Protein AF-A0A936P1B3-F1 (afdb_monomer_lite)

Radius of gyration: 14.19 Å; chains: 1; bounding box: 38×38×37 Å

Sequence (137 aa):
MKILNITLVLALALSANAGEQRVYQRDNMGNIQYHKPSYTVQDNGRIIETSKYGDKLYHKQQYLMKDGKVYQSDSMGQIQYNKPHYAIQQNGRIIEVGPTGDKHYHKQQYQVKDGKVYQVDSIGNIQYHKPGFVVKP

Foldseek 3Di:
DPPDPPQWQDPPPDDDDQAKKKKFKAALVRDTPLQQWIWIQGPQQKIFIAHSVGRTDLVDFIWGDDDQKIATAHSVRHGDLQAWIWHQDPQQKIFIAHSVGHTPLVDWIWGDDPQWIATADSVGDGDSSGMTMHMDD

pLDDT: mean 82.91, std 15.61, range [27.66, 94.69]

Secondary structure (DSSP, 8-state):
------TT--STT-SS--S-EEEEEE-TT--B-TTS-EEEEPTTSEEEEE-TTS-B-TTS-EEEEETTEEEEE-TT--B-TTS-EEEEPTTSEEEEE-TTS-B-TTS-EEEEETTEEEEE-TT--B-TTS-EEEEE-

Structure (mmCIF, N/CA/C/O backbone):
data_AF-A0A936P1B3-F1
#
_entry.id   AF-A0A936P1B3-F1
#
loop_
_atom_site.group_PDB
_atom_site.id
_atom_site.type_symbol
_atom_site.label_atom_id
_atom_site.label_alt_id
_atom_site.label_comp_id
_atom_site.label_asym_id
_atom_site.label_entity_id
_atom_site.label_seq_id
_atom_site.pdbx_PDB_ins_code
_atom_site.Cartn_x
_atom_site.Cartn_y
_atom_site.Cartn_z
_atom_site.occupancy
_atom_site.B_iso_or_equiv
_atom_site.auth_seq_id
_atom_site.auth_comp_id
_atom_site.auth_asym_id
_atom_site.auth_atom_id
_atom_site.pdbx_PDB_model_num
ATOM 1 N N . MET A 1 1 ? 1.116 21.368 -5.801 1.00 29.92 1 MET A N 1
ATOM 2 C CA . MET A 1 1 ? 0.486 20.160 -6.377 1.00 29.92 1 MET A CA 1
ATOM 3 C C . MET A 1 1 ? 0.900 18.966 -5.516 1.00 29.92 1 MET A C 1
ATOM 5 O O . MET A 1 1 ? 2.041 18.538 -5.601 1.00 29.92 1 MET A O 1
ATOM 9 N N . LYS A 1 2 ? 0.056 18.538 -4.564 1.00 27.66 2 LYS A N 1
ATOM 10 C CA . LYS A 1 2 ? 0.388 17.456 -3.616 1.00 27.66 2 LYS A CA 1
ATOM 11 C C . LYS A 1 2 ? 0.355 16.128 -4.375 1.00 27.66 2 LYS A C 1
ATOM 13 O O . LYS A 1 2 ? -0.717 15.629 -4.699 1.00 27.66 2 LYS A O 1
ATOM 18 N N . ILE A 1 3 ? 1.528 15.619 -4.732 1.00 32.34 3 ILE A N 1
ATOM 19 C CA . ILE A 1 3 ? 1.690 14.347 -5.432 1.00 32.34 3 ILE A CA 1
ATOM 20 C C . ILE A 1 3 ? 1.242 13.235 -4.473 1.00 32.34 3 ILE A C 1
ATOM 22 O O . ILE A 1 3 ? 1.950 12.908 -3.532 1.00 32.34 3 ILE A O 1
ATOM 26 N N . LEU A 1 4 ? 0.029 12.727 -4.708 1.00 37.41 4 LEU A N 1
ATOM 27 C CA . LEU A 1 4 ? -0.396 11.337 -4.520 1.00 37.41 4 LEU A CA 1
ATOM 28 C C . LEU A 1 4 ? 0.057 10.657 -3.204 1.00 37.41 4 LEU A C 1
ATOM 30 O O . LEU A 1 4 ? 1.110 10.027 -3.142 1.00 37.41 4 LEU A O 1
ATOM 34 N N . ASN A 1 5 ? -0.815 10.683 -2.188 1.00 42.16 5 ASN A N 1
ATOM 35 C CA . ASN A 1 5 ? -0.782 9.786 -1.019 1.00 42.16 5 ASN A CA 1
ATOM 36 C C . ASN A 1 5 ? -1.075 8.331 -1.457 1.00 42.16 5 ASN A C 1
ATOM 38 O O . ASN A 1 5 ? -2.135 7.783 -1.170 1.00 42.16 5 ASN A O 1
ATOM 42 N N . ILE A 1 6 ? -0.172 7.740 -2.240 1.00 45.75 6 ILE A N 1
ATOM 43 C CA . ILE A 1 6 ? -0.327 6.441 -2.917 1.00 45.75 6 ILE A CA 1
ATOM 44 C C . ILE A 1 6 ? 0.444 5.302 -2.213 1.00 45.75 6 ILE A C 1
ATOM 46 O O . ILE A 1 6 ? 0.403 4.143 -2.614 1.00 45.75 6 ILE A O 1
ATOM 50 N N . THR A 1 7 ? 1.132 5.627 -1.125 1.00 47.22 7 THR A N 1
ATOM 51 C CA . THR A 1 7 ? 2.244 4.887 -0.509 1.00 47.22 7 THR A CA 1
ATOM 52 C C . THR A 1 7 ? 1.869 3.562 0.186 1.00 47.22 7 THR A C 1
ATOM 54 O O . THR A 1 7 ? 2.673 3.072 0.968 1.00 47.22 7 THR A O 1
ATOM 57 N N . LEU A 1 8 ? 0.693 2.951 -0.051 1.00 49.03 8 LEU A N 1
ATOM 58 C CA . LEU A 1 8 ? 0.266 1.792 0.757 1.00 49.03 8 LEU A CA 1
ATOM 59 C C . LEU A 1 8 ? -0.266 0.537 0.054 1.00 49.03 8 LEU A C 1
ATOM 61 O O . LEU A 1 8 ? -0.539 -0.466 0.706 1.00 49.03 8 LEU A O 1
ATOM 65 N N . VAL A 1 9 ? -0.405 0.511 -1.263 1.00 50.69 9 VAL A N 1
ATOM 66 C CA . VAL A 1 9 ? -1.379 -0.431 -1.843 1.00 50.69 9 VAL A CA 1
ATOM 67 C C . VAL A 1 9 ? -0.790 -1.741 -2.381 1.00 50.69 9 VAL A C 1
ATOM 69 O O . VAL A 1 9 ? -1.349 -2.294 -3.317 1.00 50.69 9 VAL A O 1
ATOM 72 N N . LEU A 1 10 ? 0.318 -2.294 -1.866 1.00 51.88 10 LEU A N 1
ATOM 73 C CA . LEU A 1 10 ? 0.824 -3.531 -2.488 1.00 51.88 10 LEU A CA 1
ATOM 74 C C . LEU A 1 10 ? 1.678 -4.500 -1.654 1.00 51.88 10 LEU A C 1
ATOM 76 O O . LEU A 1 10 ? 2.694 -4.977 -2.128 1.00 51.88 10 LEU A O 1
ATOM 80 N N . ALA A 1 11 ? 1.233 -4.917 -0.474 1.00 46.62 11 ALA A N 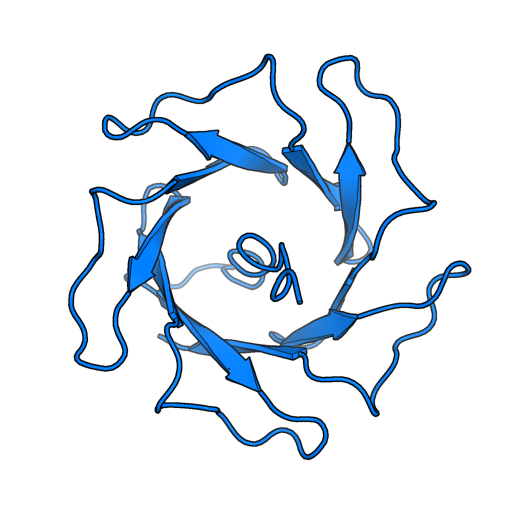1
ATOM 81 C CA . ALA A 1 11 ? 1.741 -6.171 0.115 1.00 46.62 11 ALA A CA 1
ATOM 82 C C . ALA A 1 11 ? 0.823 -7.378 -0.188 1.00 46.62 11 ALA A C 1
ATOM 84 O O . ALA A 1 11 ? 0.769 -8.353 0.547 1.00 46.62 11 ALA A O 1
ATOM 85 N N . LEU A 1 12 ? 0.042 -7.304 -1.272 1.00 50.59 12 LEU A N 1
ATOM 86 C CA . LEU A 1 12 ? -1.243 -8.003 -1.365 1.00 50.59 12 LEU A CA 1
ATOM 87 C C . LEU A 1 12 ? -1.351 -9.168 -2.346 1.00 50.59 12 LEU A C 1
ATOM 89 O O 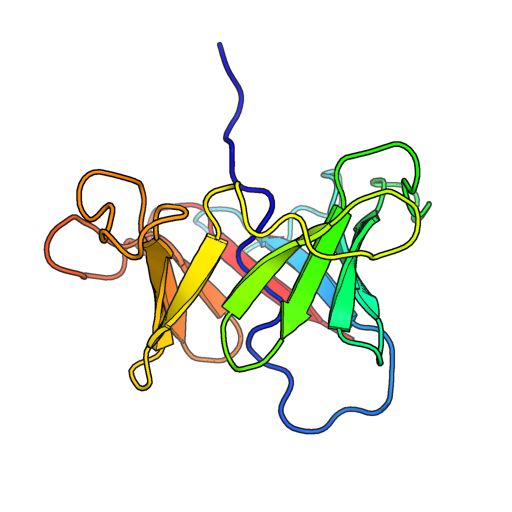. LEU A 1 12 ? -2.452 -9.638 -2.615 1.00 50.59 12 LEU A O 1
ATOM 93 N N . ALA A 1 13 ? -0.228 -9.665 -2.852 1.00 45.28 13 ALA A N 1
ATOM 94 C CA . ALA A 1 13 ? -0.212 -10.890 -3.652 1.00 45.28 13 ALA A CA 1
ATOM 95 C C . ALA A 1 13 ? 0.749 -11.962 -3.106 1.00 45.28 13 ALA A C 1
ATOM 97 O O . ALA A 1 13 ? 1.108 -12.885 -3.831 1.00 45.28 13 ALA A O 1
ATOM 98 N N . LEU A 1 14 ? 1.166 -11.864 -1.837 1.00 45.84 14 LEU A N 1
ATOM 99 C CA . LEU A 1 14 ? 2.055 -12.835 -1.189 1.00 45.84 14 LEU A CA 1
ATOM 100 C C . LEU A 1 14 ? 1.298 -13.976 -0.526 1.00 45.84 14 LEU A C 1
ATOM 102 O O . LEU A 1 14 ? 1.314 -14.158 0.687 1.00 45.84 14 LEU A O 1
ATOM 106 N N . SER A 1 15 ? 0.679 -14.810 -1.345 1.00 45.44 15 SER A N 1
ATOM 107 C CA . SER A 1 15 ? 0.668 -16.229 -1.022 1.00 45.44 15 SER A CA 1
ATOM 108 C C . SER A 1 15 ? 2.060 -16.792 -1.347 1.00 45.44 15 SER A C 1
ATOM 110 O O . SER A 1 15 ? 2.413 -16.929 -2.514 1.00 45.44 15 SER A O 1
ATOM 112 N N . ALA A 1 16 ? 2.831 -17.102 -0.301 1.00 43.50 16 ALA A N 1
ATOM 113 C CA . ALA A 1 16 ? 3.844 -18.164 -0.285 1.00 43.50 16 ALA A CA 1
ATOM 114 C C . ALA A 1 16 ? 5.117 -18.033 -1.155 1.00 43.50 16 ALA A C 1
ATOM 116 O O . ALA A 1 16 ? 5.574 -19.037 -1.692 1.00 43.50 16 ALA A O 1
ATOM 117 N N . ASN A 1 17 ? 5.754 -16.860 -1.241 1.00 51.88 17 ASN A N 1
ATOM 118 C CA . ASN A 1 17 ? 7.172 -16.816 -1.628 1.00 51.88 17 ASN A CA 1
ATOM 119 C C . ASN A 1 17 ? 8.021 -16.420 -0.422 1.00 51.88 17 ASN A C 1
ATOM 121 O O . ASN A 1 17 ? 7.797 -15.372 0.173 1.00 51.88 17 ASN A O 1
ATOM 125 N N . ALA A 1 18 ? 8.963 -17.289 -0.054 1.00 55.00 18 ALA A N 1
ATOM 126 C CA . ALA A 1 18 ? 10.009 -16.978 0.906 1.00 55.00 18 ALA A CA 1
ATOM 127 C C . ALA A 1 18 ? 10.979 -15.996 0.233 1.00 55.00 18 ALA A C 1
ATOM 129 O O . ALA A 1 18 ? 11.715 -16.392 -0.672 1.00 55.00 18 ALA A O 1
ATOM 130 N N . GLY A 1 19 ? 10.932 -14.720 0.608 1.00 69.19 19 GLY A N 1
ATOM 131 C CA . GLY A 1 19 ? 11.813 -13.696 0.063 1.00 69.19 19 GLY A CA 1
ATOM 132 C C . GLY A 1 19 ? 11.175 -12.313 0.013 1.00 69.19 19 GLY A C 1
ATOM 133 O O . GLY A 1 19 ? 9.968 -12.156 -0.193 1.00 69.19 19 GLY A O 1
ATOM 134 N N . GLU A 1 20 ? 12.031 -11.296 0.140 1.00 81.75 20 GLU A N 1
ATOM 135 C CA . GLU A 1 20 ? 11.632 -9.904 -0.039 1.00 81.75 20 GLU A CA 1
ATOM 136 C C . GLU A 1 20 ? 10.991 -9.701 -1.414 1.00 81.75 20 GLU A C 1
ATOM 138 O O . GLU A 1 20 ? 11.464 -10.216 -2.423 1.00 81.75 20 GLU A O 1
ATOM 143 N N . GLN A 1 21 ? 9.929 -8.905 -1.454 1.00 86.25 21 GLN A N 1
ATOM 144 C CA . GLN A 1 21 ? 9.271 -8.517 -2.692 1.00 86.25 21 GLN A CA 1
ATOM 145 C C . GLN A 1 21 ? 9.372 -7.031 -2.948 1.00 86.25 21 GLN A C 1
ATOM 147 O O . GLN A 1 21 ? 9.538 -6.224 -2.030 1.00 86.25 21 GLN A O 1
ATOM 152 N N . ARG A 1 22 ? 9.171 -6.650 -4.208 1.00 87.69 22 ARG A N 1
ATOM 153 C CA . ARG A 1 22 ? 9.175 -5.265 -4.643 1.00 87.69 22 ARG A CA 1
ATOM 154 C C . ARG A 1 22 ? 7.919 -4.870 -5.410 1.00 87.69 22 ARG A C 1
ATOM 156 O O . ARG A 1 22 ? 7.463 -5.503 -6.359 1.00 87.69 22 ARG A O 1
ATOM 163 N N . VAL A 1 23 ? 7.375 -3.747 -4.976 1.00 87.25 23 VAL A N 1
ATOM 164 C CA . VAL A 1 23 ? 6.162 -3.105 -5.462 1.00 87.25 23 VAL A CA 1
ATOM 165 C C . VAL A 1 23 ? 6.548 -1.996 -6.410 1.00 87.25 23 VAL A C 1
ATOM 167 O O . VAL A 1 23 ? 7.166 -1.012 -5.996 1.00 87.25 23 VAL A O 1
ATOM 170 N N . TYR A 1 24 ? 6.125 -2.105 -7.661 1.00 89.06 24 TYR A N 1
ATOM 171 C CA . TYR A 1 24 ? 6.398 -1.083 -8.659 1.00 89.06 24 TYR A CA 1
ATOM 172 C C . TYR A 1 24 ? 5.129 -0.396 -9.130 1.00 89.06 24 TYR A C 1
ATOM 174 O O . TYR A 1 24 ? 4.101 -1.039 -9.351 1.00 89.06 24 TYR A O 1
ATOM 182 N N . GLN A 1 25 ? 5.230 0.912 -9.367 1.00 90.25 25 GLN A N 1
ATOM 183 C CA . GLN A 1 25 ? 4.214 1.634 -10.119 1.00 90.25 25 GLN A CA 1
ATOM 184 C C . GLN A 1 25 ? 4.237 1.196 -11.589 1.00 90.25 25 GLN A C 1
ATOM 186 O O . GLN A 1 25 ? 5.299 0.987 -12.179 1.00 90.25 25 GLN A O 1
ATOM 191 N N . ARG A 1 26 ? 3.054 1.115 -12.191 1.00 90.56 26 ARG A N 1
ATOM 192 C CA . ARG A 1 26 ? 2.847 0.962 -13.629 1.00 90.56 26 ARG A CA 1
ATOM 193 C C . ARG A 1 26 ? 2.077 2.148 -14.184 1.00 90.56 26 ARG A C 1
ATOM 195 O O . ARG A 1 26 ? 1.248 2.728 -13.479 1.00 90.56 26 ARG A O 1
ATOM 202 N N . ASP A 1 27 ? 2.356 2.510 -15.427 1.00 91.31 27 ASP A N 1
ATOM 203 C CA . ASP A 1 27 ? 1.532 3.471 -16.161 1.00 91.31 27 ASP A CA 1
ATOM 204 C C . ASP A 1 27 ? 0.203 2.840 -16.620 1.00 91.31 27 ASP A C 1
ATOM 206 O O . ASP A 1 27 ? -0.106 1.685 -16.313 1.00 91.31 27 ASP A O 1
ATOM 210 N N . ASN A 1 28 ? -0.607 3.624 -17.328 1.00 89.88 28 ASN A N 1
ATOM 211 C CA . ASN A 1 28 ? -1.890 3.199 -17.889 1.00 89.88 28 ASN A CA 1
ATOM 212 C C . ASN A 1 28 ? -1.764 2.190 -19.045 1.00 89.88 28 ASN A C 1
ATOM 214 O O . ASN A 1 28 ? -2.748 1.544 -19.390 1.00 89.88 28 ASN A O 1
ATOM 218 N N . MET A 1 29 ? -0.574 2.034 -19.626 1.00 90.31 29 MET A N 1
ATOM 219 C CA . MET A 1 29 ? -0.268 1.007 -20.625 1.00 90.31 29 MET A CA 1
ATOM 220 C C . MET A 1 29 ? 0.232 -0.290 -19.970 1.00 90.31 29 MET A C 1
ATOM 222 O O . MET A 1 29 ? 0.397 -1.309 -20.635 1.00 90.31 29 MET A O 1
ATOM 226 N N . GLY A 1 30 ? 0.449 -0.280 -18.651 1.00 88.81 30 GLY A N 1
ATOM 227 C CA . GLY A 1 30 ? 0.933 -1.421 -17.884 1.00 88.81 30 GLY A CA 1
ATOM 228 C C . GLY A 1 30 ? 2.457 -1.527 -17.805 1.00 88.81 30 GLY A C 1
ATOM 229 O O . GLY A 1 30 ? 2.944 -2.495 -17.212 1.00 88.81 30 GLY A O 1
ATOM 230 N N . ASN A 1 31 ? 3.210 -0.551 -18.317 1.00 94.19 31 ASN A N 1
ATOM 231 C CA . ASN A 1 31 ? 4.669 -0.557 -18.249 1.00 94.19 31 ASN A CA 1
ATOM 232 C C . ASN A 1 31 ? 5.146 -0.186 -16.847 1.00 94.19 31 ASN A C 1
ATOM 234 O O . ASN A 1 31 ? 4.678 0.784 -16.240 1.00 94.19 31 ASN A O 1
ATOM 238 N N . ILE A 1 32 ? 6.128 -0.931 -16.344 1.00 92.88 32 ILE A N 1
ATOM 239 C CA . ILE A 1 32 ? 6.738 -0.681 -15.037 1.00 92.88 32 ILE A CA 1
ATOM 240 C C . ILE A 1 32 ? 7.591 0.586 -15.079 1.00 92.88 32 ILE A C 1
ATOM 242 O O . ILE A 1 32 ? 8.448 0.757 -15.941 1.00 92.88 32 ILE A O 1
ATOM 246 N N . GLN A 1 33 ? 7.386 1.458 -14.098 1.00 93.69 33 GLN A N 1
ATOM 247 C CA . GLN A 1 33 ? 8.054 2.750 -13.993 1.00 93.69 33 GLN A CA 1
ATOM 248 C C . GLN A 1 33 ? 9.312 2.642 -13.117 1.00 93.69 33 GLN A C 1
ATOM 250 O O . GLN A 1 33 ? 9.349 3.180 -12.014 1.00 93.69 33 GLN A O 1
ATOM 255 N N . TYR A 1 34 ? 10.351 1.950 -13.599 1.00 90.62 34 TYR A N 1
ATOM 256 C CA . TYR A 1 34 ? 11.593 1.696 -12.838 1.00 90.62 34 TYR A CA 1
ATOM 257 C C . TYR A 1 34 ? 12.330 2.963 -12.370 1.00 90.62 34 TYR A C 1
ATOM 259 O O . TYR A 1 34 ? 13.076 2.926 -11.399 1.00 90.62 34 TYR A O 1
ATOM 267 N N . HIS A 1 35 ? 12.107 4.100 -13.033 1.00 89.94 35 HIS A N 1
ATOM 268 C CA . HIS A 1 35 ? 12.706 5.383 -12.663 1.00 89.94 35 HIS A CA 1
ATOM 269 C C . HIS A 1 35 ? 12.039 6.049 -11.443 1.00 89.94 35 HIS A C 1
ATOM 271 O O . HIS A 1 35 ? 12.541 7.065 -10.954 1.00 89.94 35 HIS A O 1
ATOM 277 N N . LYS A 1 36 ? 10.903 5.520 -10.968 1.00 88.31 36 LYS A N 1
ATOM 278 C CA . LYS A 1 36 ? 10.183 6.010 -9.787 1.00 88.31 36 LYS A CA 1
ATOM 279 C C . LYS A 1 36 ? 10.554 5.194 -8.546 1.00 88.31 36 LYS A C 1
ATOM 281 O O . LYS A 1 36 ? 10.960 4.040 -8.678 1.00 88.31 36 LYS A O 1
ATOM 286 N N . PRO A 1 37 ? 10.384 5.758 -7.336 1.00 87.69 37 PRO A N 1
ATOM 287 C CA . PRO A 1 37 ? 10.442 4.968 -6.117 1.00 87.69 37 PRO A CA 1
ATOM 288 C C . PRO A 1 37 ? 9.473 3.781 -6.163 1.00 87.69 37 PRO A C 1
ATOM 290 O O . PRO A 1 37 ? 8.417 3.817 -6.798 1.00 87.69 37 PRO A O 1
ATOM 293 N N . SER A 1 38 ? 9.862 2.735 -5.456 1.00 90.81 38 SER A N 1
ATOM 294 C CA . SER A 1 38 ? 9.146 1.465 -5.300 1.00 90.81 38 SER A CA 1
ATOM 295 C C . SER A 1 38 ? 8.973 1.177 -3.809 1.00 90.81 38 SER A C 1
ATOM 297 O O . SER A 1 38 ? 9.419 1.980 -2.993 1.00 90.81 38 SER A O 1
ATOM 299 N N . TYR A 1 39 ? 8.373 0.052 -3.431 1.00 89.19 39 TYR A N 1
ATOM 300 C CA . TYR A 1 39 ? 8.346 -0.376 -2.028 1.00 89.19 39 TYR A CA 1
ATOM 301 C C . TYR A 1 39 ? 8.862 -1.795 -1.892 1.00 89.19 39 TYR A C 1
ATOM 303 O O . TYR A 1 39 ? 8.440 -2.668 -2.645 1.00 89.19 39 TYR A O 1
ATOM 311 N N . THR A 1 40 ? 9.755 -2.025 -0.940 1.00 89.69 40 THR A N 1
ATOM 312 C CA . THR A 1 40 ? 10.139 -3.375 -0.538 1.00 89.69 40 THR A CA 1
ATOM 313 C C . THR A 1 40 ? 9.194 -3.859 0.551 1.00 89.69 40 THR A C 1
ATOM 315 O O . THR A 1 40 ? 9.006 -3.166 1.550 1.00 89.69 40 THR A O 1
ATOM 318 N N . VAL A 1 41 ? 8.625 -5.045 0.354 1.00 87.25 41 VAL A N 1
ATOM 319 C CA . VAL A 1 41 ? 7.868 -5.801 1.354 1.00 87.25 41 VAL A CA 1
ATOM 320 C C . VAL A 1 41 ? 8.792 -6.893 1.877 1.00 87.25 41 VAL A C 1
ATOM 322 O O . VAL A 1 41 ? 9.250 -7.737 1.111 1.00 87.25 41 VAL A O 1
ATOM 325 N N . GLN A 1 42 ? 9.113 -6.835 3.161 1.00 87.94 42 GLN A N 1
ATOM 326 C CA . GLN A 1 42 ? 9.974 -7.812 3.822 1.00 87.94 42 GLN A CA 1
ATOM 327 C C . GLN A 1 42 ? 9.159 -9.009 4.323 1.00 87.94 42 GLN A C 1
ATOM 329 O O . GLN A 1 42 ? 7.947 -8.899 4.509 1.00 87.94 42 GLN A O 1
ATOM 334 N N . ASP A 1 43 ? 9.832 -10.121 4.625 1.00 85.06 43 ASP A N 1
ATOM 335 C CA . ASP A 1 43 ? 9.195 -11.366 5.092 1.00 85.06 43 ASP A CA 1
ATOM 336 C C . ASP A 1 43 ? 8.353 -11.188 6.368 1.00 85.06 43 ASP A C 1
ATOM 338 O O . ASP A 1 43 ? 7.361 -11.880 6.577 1.00 85.06 43 ASP A O 1
ATOM 342 N N . ASN A 1 44 ? 8.712 -10.223 7.219 1.00 85.50 44 ASN A N 1
ATOM 343 C CA . ASN A 1 44 ? 7.960 -9.879 8.429 1.00 85.50 44 ASN A CA 1
ATOM 344 C C . ASN A 1 44 ? 6.776 -8.920 8.176 1.00 85.50 44 ASN A C 1
ATOM 346 O O . ASN A 1 44 ? 6.205 -8.386 9.126 1.00 85.50 44 ASN A O 1
ATOM 350 N N . GLY A 1 45 ? 6.437 -8.650 6.912 1.00 85.62 45 GLY A N 1
ATOM 351 C CA . GLY A 1 45 ? 5.345 -7.763 6.510 1.00 85.62 45 GLY A CA 1
ATOM 352 C C . GLY A 1 45 ? 5.679 -6.269 6.546 1.00 85.62 45 GLY A C 1
ATOM 353 O O . GLY A 1 45 ? 4.793 -5.447 6.295 1.00 85.62 45 GLY A O 1
ATOM 354 N N . ARG A 1 46 ? 6.922 -5.879 6.859 1.00 88.81 46 ARG A N 1
ATOM 355 C CA . ARG A 1 46 ? 7.346 -4.471 6.861 1.00 88.81 46 ARG A CA 1
ATOM 356 C C . ARG A 1 46 ? 7.459 -3.952 5.431 1.00 88.81 46 ARG A C 1
ATOM 358 O O . ARG A 1 46 ? 8.058 -4.594 4.573 1.00 88.81 46 ARG A O 1
ATOM 365 N N . ILE A 1 47 ? 6.902 -2.772 5.186 1.00 89.19 47 ILE A N 1
ATOM 366 C CA . ILE A 1 47 ? 6.885 -2.115 3.880 1.00 89.19 47 ILE A CA 1
ATOM 367 C C . ILE A 1 47 ? 7.678 -0.818 3.981 1.00 89.19 47 ILE A C 1
ATOM 369 O O . ILE A 1 47 ? 7.350 0.071 4.773 1.00 89.19 47 ILE A O 1
ATOM 373 N N . ILE A 1 48 ? 8.724 -0.712 3.169 1.00 89.94 48 ILE A N 1
ATOM 374 C CA . ILE A 1 48 ? 9.665 0.410 3.179 1.00 89.94 48 ILE A CA 1
ATOM 375 C C . ILE A 1 48 ? 9.767 0.963 1.763 1.00 89.94 48 ILE A C 1
ATOM 377 O O . ILE A 1 48 ? 9.874 0.200 0.805 1.00 89.94 48 ILE A O 1
ATOM 381 N N . GLU A 1 49 ? 9.731 2.287 1.614 1.00 90.12 49 GLU A N 1
ATOM 382 C CA . GLU A 1 49 ? 9.998 2.912 0.317 1.00 90.12 49 GLU A CA 1
ATOM 383 C C . GLU A 1 49 ? 11.440 2.622 -0.109 1.00 90.12 49 GLU A C 1
ATOM 385 O O . GLU A 1 49 ? 12.377 2.797 0.667 1.00 90.12 49 GLU A O 1
ATOM 390 N N . THR A 1 50 ? 11.620 2.222 -1.358 1.00 90.62 50 THR A N 1
ATOM 391 C CA . THR A 1 50 ? 12.916 1.912 -1.949 1.00 90.62 50 THR A CA 1
ATOM 392 C C . THR A 1 50 ? 13.173 2.869 -3.101 1.00 90.62 50 THR A C 1
ATOM 394 O O . THR A 1 50 ? 12.358 2.973 -4.028 1.00 90.62 50 THR A O 1
ATOM 397 N N . SER A 1 51 ? 14.304 3.574 -3.042 1.00 91.75 51 SER A N 1
ATOM 398 C CA . SER A 1 51 ? 14.727 4.562 -4.032 1.00 91.75 51 SER A CA 1
ATOM 399 C C . SER A 1 51 ? 14.794 3.946 -5.435 1.00 91.75 51 SER A C 1
ATOM 401 O O . SER A 1 51 ? 14.905 2.725 -5.601 1.00 91.75 51 SER A O 1
ATOM 403 N N . LYS A 1 52 ? 14.789 4.798 -6.466 1.00 88.62 52 LYS A N 1
ATOM 404 C CA . LYS A 1 52 ? 15.005 4.359 -7.856 1.00 88.62 52 LYS A CA 1
ATOM 405 C C . LYS A 1 52 ? 16.366 3.675 -8.073 1.00 88.62 52 LYS A C 1
ATOM 407 O O . LYS A 1 52 ? 16.530 2.974 -9.061 1.00 88.62 52 LYS A O 1
ATOM 412 N N . TYR A 1 53 ? 17.322 3.875 -7.160 1.00 90.88 53 TYR A N 1
ATOM 413 C CA . TYR A 1 53 ? 18.649 3.255 -7.192 1.00 90.88 53 TYR A CA 1
ATOM 414 C C . TYR A 1 53 ? 18.727 1.954 -6.382 1.00 90.88 53 TYR A C 1
ATOM 416 O O . TYR A 1 53 ? 19.701 1.225 -6.508 1.00 90.88 53 TYR A O 1
ATOM 424 N N . GLY A 1 54 ? 17.695 1.626 -5.594 1.00 90.19 54 GLY A N 1
ATOM 425 C CA . GLY A 1 54 ? 17.641 0.385 -4.817 1.00 90.19 54 GLY A CA 1
ATOM 426 C C . GLY A 1 54 ? 17.760 0.552 -3.304 1.00 90.19 54 GLY A C 1
ATOM 427 O O . GLY A 1 54 ? 17.565 -0.428 -2.592 1.00 90.19 54 GLY A O 1
ATOM 428 N N . ASP A 1 55 ? 17.991 1.764 -2.803 1.00 93.75 55 ASP A N 1
ATOM 429 C CA . ASP A 1 55 ? 18.199 2.005 -1.371 1.00 93.75 55 ASP A CA 1
ATOM 430 C C . ASP A 1 55 ? 16.883 2.011 -0.592 1.00 93.75 55 ASP A C 1
ATOM 432 O O . ASP A 1 55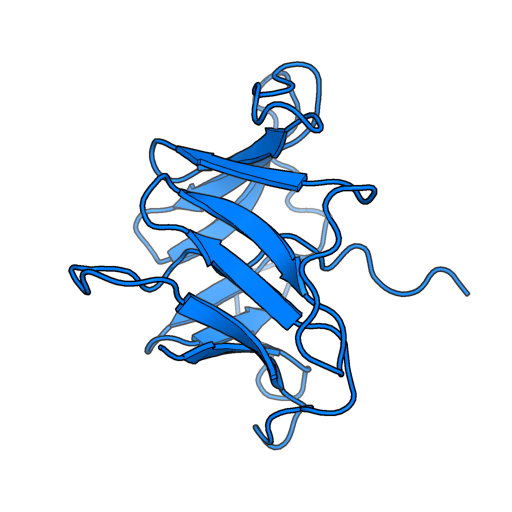 ? 15.948 2.735 -0.945 1.00 93.75 55 ASP A O 1
ATOM 436 N N . LYS A 1 56 ? 16.815 1.258 0.509 1.00 92.44 56 LYS A N 1
ATOM 437 C CA . LYS A 1 56 ? 15.677 1.281 1.441 1.00 92.44 56 LYS A CA 1
ATOM 438 C C . LYS A 1 56 ? 15.701 2.569 2.270 1.00 92.44 56 LYS A C 1
ATOM 440 O O . LYS A 1 56 ? 16.667 2.856 2.975 1.00 92.44 56 LYS A O 1
ATOM 445 N N . LEU A 1 57 ? 14.622 3.341 2.220 1.00 91.38 57 LEU A N 1
ATOM 446 C CA . LEU A 1 57 ? 14.516 4.668 2.827 1.00 91.38 57 LEU A CA 1
ATOM 447 C C . LEU A 1 57 ? 13.878 4.597 4.222 1.00 91.38 57 LEU A C 1
ATOM 449 O O . LEU A 1 57 ? 12.760 5.060 4.436 1.00 91.38 57 LEU A O 1
ATOM 453 N N . TYR A 1 58 ? 14.603 4.048 5.200 1.00 89.62 58 TYR A N 1
ATOM 454 C CA . TYR A 1 58 ? 14.106 3.866 6.576 1.00 89.62 58 TYR A CA 1
ATOM 455 C C . TYR A 1 58 ? 13.741 5.167 7.313 1.00 89.62 58 TYR A C 1
ATOM 457 O O . TYR A 1 58 ? 13.000 5.134 8.292 1.00 89.62 58 TYR A O 1
ATOM 465 N N . HIS A 1 59 ? 14.240 6.316 6.858 1.00 87.56 59 HIS A N 1
ATOM 466 C CA . HIS A 1 59 ? 13.913 7.623 7.433 1.00 87.56 59 HIS A CA 1
ATOM 467 C C . HIS A 1 59 ? 12.547 8.166 6.974 1.00 87.56 59 HIS A C 1
ATOM 469 O O . HIS A 1 59 ? 12.088 9.181 7.494 1.00 87.56 59 HIS A O 1
ATOM 475 N N . LYS A 1 60 ? 11.906 7.534 5.982 1.00 87.56 60 LYS A N 1
ATOM 476 C CA . LYS A 1 60 ? 10.554 7.886 5.532 1.00 87.56 60 LYS A CA 1
ATOM 477 C C . LYS A 1 60 ? 9.491 7.123 6.319 1.00 87.56 60 LYS A C 1
ATOM 479 O O . LYS A 1 60 ? 9.795 6.174 7.035 1.00 87.56 60 LYS A O 1
ATOM 484 N N . GLN A 1 61 ? 8.231 7.537 6.161 1.00 87.69 61 GLN A N 1
ATOM 485 C CA . GLN A 1 61 ? 7.084 6.814 6.708 1.00 87.69 61 GLN A CA 1
ATOM 486 C C . GLN A 1 61 ? 7.111 5.354 6.243 1.00 87.69 61 GLN A C 1
ATOM 488 O O . GLN A 1 61 ? 7.242 5.074 5.051 1.00 87.69 61 GLN A O 1
ATOM 493 N N . GLN A 1 62 ? 6.960 4.446 7.198 1.00 89.81 62 GLN A N 1
ATOM 494 C CA . GLN A 1 62 ? 6.975 3.009 6.966 1.00 89.81 62 GLN A CA 1
ATOM 495 C C . GLN A 1 62 ? 5.613 2.408 7.261 1.00 89.81 62 GLN A C 1
ATOM 497 O O . GLN A 1 62 ? 4.738 3.074 7.828 1.00 89.81 62 GLN A O 1
ATOM 502 N N . TYR A 1 63 ? 5.431 1.153 6.875 1.00 90.44 63 TYR A N 1
ATOM 503 C CA . TYR A 1 63 ? 4.182 0.461 7.118 1.00 90.44 63 TYR A CA 1
ATOM 504 C C . TYR A 1 63 ? 4.409 -0.982 7.535 1.00 90.44 63 TYR A C 1
ATOM 506 O O . TYR A 1 63 ? 5.453 -1.570 7.254 1.00 90.44 63 TYR A O 1
ATOM 514 N N . LEU A 1 64 ? 3.401 -1.553 8.182 1.00 89.75 64 LEU A N 1
ATOM 515 C CA . LEU A 1 64 ? 3.375 -2.957 8.552 1.00 89.75 64 LEU A CA 1
ATOM 516 C C . LEU A 1 64 ? 2.077 -3.587 8.060 1.00 89.75 64 LEU A C 1
ATOM 518 O O . LEU A 1 64 ? 0.983 -3.092 8.355 1.00 89.75 64 LEU A O 1
ATOM 522 N N . MET A 1 65 ? 2.206 -4.680 7.315 1.00 86.38 65 MET A N 1
ATOM 523 C CA . MET A 1 65 ? 1.082 -5.535 6.975 1.00 86.38 65 MET A CA 1
ATOM 524 C C . MET A 1 65 ? 0.833 -6.531 8.103 1.00 86.38 65 MET A C 1
ATOM 526 O O . MET A 1 65 ? 1.735 -7.256 8.516 1.00 86.38 65 MET A O 1
ATOM 530 N N . LYS A 1 66 ? -0.404 -6.572 8.591 1.00 86.31 66 LYS A N 1
ATOM 531 C CA . LYS A 1 66 ? -0.831 -7.496 9.638 1.00 86.31 66 LYS A CA 1
ATOM 532 C C . LYS A 1 66 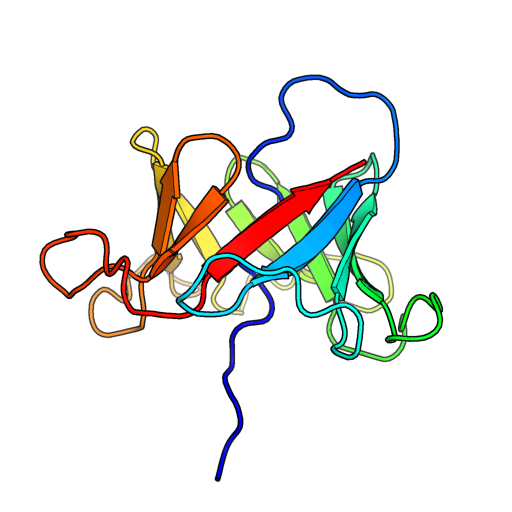? -2.329 -7.762 9.512 1.00 86.31 66 LYS A C 1
ATOM 534 O O . LYS A 1 66 ? -3.098 -6.820 9.351 1.00 86.31 66 LYS A O 1
ATOM 539 N N . ASP A 1 67 ? -2.737 -9.029 9.571 1.00 87.50 67 ASP A N 1
ATOM 540 C CA . ASP A 1 67 ? -4.146 -9.458 9.614 1.00 87.50 67 ASP A CA 1
ATOM 541 C C . ASP A 1 67 ? -5.027 -8.866 8.493 1.00 87.50 67 ASP A C 1
ATOM 543 O O . ASP A 1 67 ? -6.121 -8.353 8.732 1.00 87.50 67 ASP A O 1
ATOM 547 N N . GLY A 1 68 ? -4.526 -8.876 7.250 1.00 84.38 68 GLY A N 1
ATOM 548 C CA . GLY A 1 68 ? -5.253 -8.319 6.099 1.00 84.38 68 GLY A CA 1
ATOM 549 C C . GLY A 1 68 ? -5.418 -6.796 6.150 1.00 84.38 68 GLY A C 1
ATOM 550 O O . GLY A 1 68 ? -6.305 -6.235 5.504 1.00 84.38 68 GLY A O 1
ATOM 551 N N . LYS A 1 69 ? -4.578 -6.111 6.927 1.00 88.00 69 LYS A N 1
ATOM 552 C CA . LYS A 1 69 ? -4.544 -4.657 7.049 1.00 88.00 69 LYS A CA 1
ATOM 553 C C . LYS A 1 69 ? -3.134 -4.146 6.843 1.00 88.00 69 LYS A C 1
ATOM 555 O O . LYS A 1 69 ? -2.160 -4.861 7.069 1.00 88.00 69 LYS A O 1
ATOM 560 N N . VAL A 1 70 ? -3.033 -2.889 6.439 1.00 88.94 70 VAL A N 1
ATOM 561 C CA . VAL A 1 70 ? -1.755 -2.204 6.296 1.00 88.94 70 VAL A CA 1
ATOM 562 C C . VAL A 1 70 ? -1.774 -0.924 7.111 1.00 88.94 70 VAL A C 1
ATOM 564 O O . VAL A 1 70 ? -2.592 -0.030 6.880 1.00 88.94 70 VAL A O 1
ATOM 567 N N . TYR A 1 71 ? -0.884 -0.866 8.091 1.00 90.75 71 TYR A N 1
ATOM 568 C CA . TYR A 1 71 ? -0.811 0.196 9.081 1.00 90.75 71 TYR A CA 1
ATOM 569 C C . TYR A 1 71 ? 0.388 1.087 8.833 1.00 90.75 71 TYR A C 1
ATOM 571 O O . TYR A 1 71 ? 1.441 0.596 8.442 1.00 90.75 71 TYR A O 1
ATOM 579 N N . GLN A 1 72 ? 0.272 2.374 9.154 1.00 91.75 72 GLN A N 1
ATOM 580 C CA . GLN A 1 72 ? 1.467 3.184 9.375 1.00 91.75 72 GLN A CA 1
ATOM 581 C C . GLN A 1 72 ? 2.248 2.621 10.562 1.00 91.75 72 GLN A C 1
ATOM 583 O O . GLN A 1 72 ? 1.665 2.315 11.605 1.00 91.75 72 GLN A O 1
ATOM 588 N N . SER A 1 73 ? 3.561 2.511 10.403 1.00 90.44 73 SER A N 1
ATOM 589 C CA . SER A 1 73 ? 4.478 2.132 11.468 1.00 90.44 73 SER A CA 1
ATOM 590 C C . SER A 1 73 ? 5.558 3.188 11.664 1.00 90.44 73 SER A C 1
ATOM 592 O O . SER A 1 73 ? 5.858 3.974 10.763 1.00 90.44 73 SER A O 1
ATOM 594 N N . ASP A 1 74 ? 6.135 3.255 12.856 1.00 88.94 74 ASP A N 1
ATOM 595 C CA . ASP A 1 74 ? 7.327 4.072 13.090 1.00 88.94 74 ASP A CA 1
ATOM 596 C C . ASP A 1 74 ? 8.599 3.442 12.479 1.00 88.94 74 ASP A C 1
ATOM 598 O O . ASP A 1 74 ? 8.555 2.413 11.795 1.00 88.94 74 ASP A O 1
ATOM 602 N N . SER A 1 75 ? 9.752 4.077 12.713 1.00 83.75 75 SER A N 1
ATOM 603 C CA . SER A 1 75 ? 11.055 3.604 12.231 1.00 83.75 75 SER A CA 1
ATOM 604 C C . SER A 1 75 ? 11.523 2.299 12.885 1.00 83.75 75 SER A C 1
ATOM 606 O O . SER A 1 75 ? 12.409 1.635 12.341 1.00 83.75 75 SER A O 1
ATOM 608 N N . MET A 1 76 ? 10.922 1.902 14.007 1.00 85.75 76 MET A N 1
ATOM 609 C CA . MET A 1 76 ? 11.169 0.630 14.689 1.00 85.75 76 MET A CA 1
ATOM 610 C C . MET A 1 76 ? 10.200 -0.469 14.227 1.00 85.75 76 MET A C 1
ATOM 612 O O . MET A 1 76 ? 10.382 -1.630 14.581 1.00 85.75 76 MET A O 1
ATOM 616 N N . GLY A 1 77 ? 9.206 -0.132 13.399 1.00 85.50 77 GLY A N 1
ATOM 617 C CA . GLY A 1 77 ? 8.192 -1.066 12.912 1.00 85.50 77 GLY A CA 1
ATOM 618 C C . GLY A 1 77 ? 6.990 -1.222 13.846 1.00 85.50 77 GLY A C 1
ATOM 619 O O . GLY A 1 77 ? 6.187 -2.130 13.640 1.00 85.50 77 GLY A O 1
ATOM 620 N N . GLN A 1 78 ? 6.819 -0.353 14.846 1.00 91.69 78 GLN A N 1
ATOM 621 C CA . GLN A 1 78 ? 5.646 -0.388 15.720 1.00 91.69 78 GLN A CA 1
ATOM 622 C C . GLN A 1 78 ? 4.438 0.248 15.030 1.00 91.69 78 GLN A C 1
ATOM 624 O O . GLN A 1 78 ? 4.537 1.331 14.452 1.00 91.69 78 GLN A O 1
ATOM 629 N N . ILE A 1 79 ? 3.287 -0.427 15.092 1.00 93.81 79 ILE A N 1
ATOM 630 C CA . ILE A 1 79 ? 2.027 0.043 14.498 1.00 93.81 79 ILE A CA 1
ATOM 631 C C . ILE A 1 79 ? 1.518 1.297 15.222 1.00 93.81 79 ILE A C 1
ATOM 633 O O . ILE A 1 79 ? 1.401 1.320 16.445 1.00 93.81 79 ILE A O 1
ATOM 637 N N . GLN A 1 80 ? 1.100 2.300 14.450 1.00 93.50 80 GLN A N 1
ATOM 638 C CA . GLN A 1 80 ? 0.446 3.512 14.946 1.00 93.50 80 GLN A CA 1
ATOM 639 C C . GLN A 1 80 ? -1.085 3.375 14.846 1.00 93.50 80 GLN A C 1
ATOM 641 O O . GLN A 1 80 ? -1.700 3.832 13.883 1.00 93.50 80 GLN A O 1
ATOM 646 N N . TYR A 1 81 ? -1.713 2.723 15.833 1.00 92.00 81 TYR A N 1
ATOM 647 C CA . TYR A 1 81 ? -3.158 2.411 15.824 1.00 92.00 81 TYR A CA 1
ATOM 648 C C . TYR A 1 81 ? -4.081 3.638 15.846 1.00 92.00 81 TYR A C 1
ATOM 650 O O . TYR A 1 81 ? -5.237 3.552 15.447 1.00 92.00 81 TYR A O 1
ATOM 658 N N . ASN A 1 82 ? -3.577 4.789 16.283 1.00 93.94 82 ASN A N 1
ATOM 659 C CA . ASN A 1 82 ? -4.301 6.059 16.289 1.00 93.94 82 ASN A CA 1
ATOM 660 C C . ASN A 1 82 ? -4.350 6.745 14.911 1.00 93.94 82 ASN A C 1
ATOM 662 O O . ASN A 1 82 ? -4.876 7.853 14.799 1.00 93.94 82 ASN A O 1
ATOM 666 N N . LYS A 1 83 ? -3.805 6.119 13.862 1.00 91.31 83 LYS A N 1
ATOM 667 C CA . LYS A 1 83 ? -3.844 6.620 12.487 1.00 91.31 83 LYS A CA 1
ATOM 668 C C . LYS A 1 83 ? -4.749 5.765 11.595 1.00 91.31 83 LYS A C 1
ATOM 670 O O . LYS A 1 83 ? -4.948 4.582 11.874 1.00 91.31 83 LYS A O 1
ATOM 675 N N . PRO A 1 84 ? -5.268 6.330 10.487 1.00 91.62 84 PRO A N 1
ATOM 676 C CA . PRO A 1 84 ? -5.943 5.538 9.472 1.00 91.62 84 PRO A CA 1
ATOM 677 C C . PRO A 1 84 ? -5.050 4.411 8.943 1.00 91.62 84 PRO A C 1
ATOM 679 O O . PRO A 1 84 ? -3.830 4.560 8.821 1.00 91.62 84 PRO A O 1
ATOM 682 N N . HIS A 1 85 ? -5.681 3.301 8.590 1.00 90.56 85 HIS A N 1
ATOM 683 C CA . HIS A 1 85 ? -5.053 2.124 8.002 1.00 90.56 85 HIS A CA 1
ATOM 684 C C . HIS A 1 85 ? -5.840 1.687 6.768 1.00 90.56 85 HIS A C 1
ATOM 686 O O . HIS A 1 85 ? -6.941 2.170 6.519 1.00 90.56 85 HIS A O 1
ATOM 692 N N . TYR A 1 86 ? -5.287 0.779 5.976 1.00 89.94 86 TYR A N 1
ATOM 693 C CA . TYR A 1 86 ? -5.989 0.233 4.817 1.00 89.94 86 TYR A CA 1
ATOM 694 C C . TYR A 1 86 ? -6.418 -1.189 5.134 1.00 89.94 86 TYR A C 1
ATOM 696 O O . TYR A 1 86 ? -5.602 -1.994 5.580 1.00 89.94 86 TYR A O 1
ATOM 704 N N . ALA A 1 87 ? -7.694 -1.490 4.922 1.00 89.31 87 ALA A N 1
ATOM 705 C CA . ALA A 1 87 ? -8.245 -2.823 5.106 1.00 89.31 87 ALA A CA 1
ATOM 706 C C . ALA A 1 87 ? -8.439 -3.493 3.751 1.00 89.31 87 ALA A C 1
ATOM 708 O O . ALA A 1 87 ? -9.001 -2.894 2.827 1.00 89.31 87 ALA A O 1
ATOM 709 N N . ILE A 1 88 ? -8.002 -4.745 3.661 1.00 86.19 88 ILE A N 1
ATOM 710 C CA . ILE A 1 88 ? -8.209 -5.595 2.499 1.00 86.19 88 ILE A CA 1
ATOM 711 C C . ILE A 1 88 ? -9.395 -6.498 2.770 1.00 86.19 88 ILE A C 1
ATOM 713 O O . ILE A 1 88 ? -9.407 -7.293 3.708 1.00 86.19 88 ILE A O 1
ATOM 717 N N . GLN A 1 89 ? -10.410 -6.364 1.935 1.00 87.12 89 GLN A N 1
ATOM 718 C CA . GLN A 1 89 ? -11.598 -7.195 1.990 1.00 87.12 89 GLN A CA 1
ATOM 719 C C . GLN A 1 89 ? -11.345 -8.532 1.288 1.00 87.12 89 GLN A C 1
ATOM 721 O O . GLN A 1 89 ? -10.482 -8.638 0.420 1.00 87.12 89 GLN A O 1
ATOM 726 N N . GLN A 1 90 ? -12.136 -9.553 1.627 1.00 85.44 90 GLN A N 1
ATOM 727 C CA . GLN A 1 90 ? -12.019 -10.898 1.040 1.00 85.44 90 GLN A CA 1
ATOM 728 C C . GLN A 1 90 ? -12.120 -10.901 -0.492 1.00 85.44 90 GLN A C 1
ATOM 730 O O . GLN A 1 90 ? -11.486 -11.710 -1.156 1.00 85.44 90 GLN A O 1
ATOM 735 N N . ASN A 1 91 ? -12.881 -9.965 -1.063 1.00 85.44 91 ASN A N 1
ATOM 736 C CA . ASN A 1 91 ? -13.007 -9.793 -2.508 1.00 85.44 91 ASN A CA 1
ATOM 737 C C . ASN A 1 91 ? -11.820 -9.048 -3.149 1.00 85.44 91 ASN A C 1
ATOM 739 O O . ASN A 1 91 ? -11.892 -8.735 -4.331 1.00 85.44 91 ASN A O 1
ATOM 743 N N . GLY A 1 92 ? -10.768 -8.709 -2.397 1.00 85.31 92 GLY A N 1
ATOM 744 C CA . GLY A 1 92 ? -9.598 -7.960 -2.863 1.00 85.31 92 GLY A CA 1
ATOM 745 C C . GLY A 1 92 ? -9.771 -6.437 -2.903 1.00 85.31 92 GLY A C 1
ATOM 746 O O . GLY A 1 92 ? -8.840 -5.742 -3.317 1.00 85.31 92 GLY A O 1
ATOM 747 N N . ARG A 1 93 ? -10.922 -5.892 -2.483 1.00 88.50 93 ARG A N 1
ATOM 748 C CA . ARG A 1 93 ? -11.138 -4.439 -2.398 1.00 88.50 93 ARG A CA 1
ATOM 749 C C . ARG A 1 93 ? -10.345 -3.861 -1.233 1.00 88.50 93 ARG A C 1
ATOM 751 O O . ARG A 1 93 ? -10.348 -4.405 -0.130 1.00 88.50 93 ARG A O 1
ATOM 758 N N . ILE A 1 94 ? -9.698 -2.730 -1.473 1.00 88.94 94 ILE A N 1
ATOM 759 C CA . ILE A 1 94 ? -8.871 -2.033 -0.495 1.00 88.94 94 ILE A CA 1
ATOM 760 C C . ILE A 1 94 ? -9.493 -0.671 -0.230 1.00 88.94 94 ILE A C 1
ATOM 762 O O . ILE A 1 94 ? -9.693 0.130 -1.150 1.00 88.94 94 ILE A O 1
ATOM 766 N N . ILE A 1 95 ? -9.771 -0.419 1.042 1.00 89.69 95 ILE A N 1
ATOM 767 C CA . ILE A 1 95 ? -10.380 0.818 1.520 1.00 89.69 95 ILE A CA 1
ATOM 768 C C . ILE A 1 95 ? -9.562 1.388 2.669 1.00 89.69 95 ILE A C 1
ATOM 770 O O . ILE A 1 95 ? -9.031 0.642 3.491 1.00 89.69 95 ILE A O 1
ATOM 774 N N . GLU A 1 96 ? -9.474 2.712 2.736 1.00 90.88 96 GLU A N 1
ATOM 775 C CA . GLU A 1 96 ? -8.950 3.366 3.929 1.00 90.88 96 GLU A CA 1
ATOM 776 C C . GLU A 1 96 ? -10.010 3.313 5.039 1.00 90.88 96 GLU A C 1
ATOM 778 O O . GLU A 1 96 ? -11.202 3.531 4.802 1.00 90.88 96 GLU A O 1
ATOM 783 N N . VAL A 1 97 ? -9.560 3.000 6.245 1.00 92.19 97 VAL A N 1
ATOM 784 C CA . VAL A 1 97 ? -10.354 2.888 7.462 1.00 92.19 97 VAL A CA 1
ATOM 785 C C . VAL A 1 97 ? -9.737 3.815 8.501 1.00 92.19 97 VAL A C 1
ATOM 787 O O . VAL A 1 97 ? -8.527 3.765 8.745 1.00 92.19 97 VAL A O 1
ATOM 790 N N . GLY A 1 98 ? -10.549 4.682 9.095 1.00 93.00 98 GLY A N 1
ATOM 791 C CA . GLY A 1 98 ? -10.127 5.567 10.168 1.00 93.00 98 GLY A CA 1
ATOM 792 C C . GLY A 1 98 ? -9.698 4.799 11.426 1.00 93.00 98 GLY A C 1
ATOM 793 O O . GLY A 1 98 ? -9.924 3.590 11.549 1.00 93.00 98 GLY A O 1
ATOM 794 N N . PRO A 1 99 ? -9.051 5.481 12.384 1.00 91.44 99 PRO A N 1
ATOM 795 C CA . PRO A 1 99 ? -8.555 4.844 13.604 1.00 91.44 99 PRO A CA 1
ATOM 796 C C . PRO A 1 99 ? -9.675 4.248 14.473 1.00 91.44 99 PRO A C 1
ATOM 798 O O . PRO A 1 99 ? -9.433 3.308 15.223 1.00 91.44 99 PRO A O 1
ATOM 801 N N . THR A 1 100 ? -10.906 4.751 14.348 1.00 93.50 100 THR A N 1
ATOM 802 C CA . THR A 1 100 ? -12.096 4.263 15.064 1.00 93.50 100 THR A CA 1
ATOM 803 C C . THR A 1 100 ? -12.897 3.222 14.273 1.00 93.50 100 THR A C 1
ATOM 805 O O . THR A 1 100 ? -13.922 2.747 14.757 1.00 93.50 100 THR A O 1
ATOM 808 N N . GLY A 1 101 ? -12.438 2.830 13.077 1.00 92.94 101 GLY A N 1
ATOM 809 C CA . GLY A 1 101 ? -13.063 1.785 12.258 1.00 92.94 101 GLY A CA 1
ATOM 810 C C . GLY A 1 101 ? -14.037 2.282 11.185 1.00 92.94 101 GLY A C 1
ATOM 811 O O . GLY A 1 101 ? -14.610 1.465 10.459 1.00 92.94 101 GLY A O 1
ATOM 812 N N . ASP A 1 102 ? -14.225 3.592 11.042 1.00 94.69 102 ASP A N 1
ATOM 813 C CA . ASP A 1 102 ? -15.060 4.175 9.997 1.00 94.69 102 ASP A CA 1
ATOM 814 C C . ASP A 1 102 ? -14.421 4.014 8.608 1.00 94.69 102 ASP A C 1
ATOM 816 O O . ASP A 1 102 ? -13.215 4.150 8.421 1.00 94.69 102 ASP A O 1
ATOM 820 N N . LYS A 1 103 ? -15.230 3.665 7.605 1.00 93.00 103 LYS A N 1
ATOM 821 C CA . LYS A 1 103 ? -14.744 3.359 6.252 1.00 93.00 103 LYS A CA 1
ATOM 822 C C . LYS A 1 103 ? -14.798 4.604 5.371 1.00 93.00 103 LYS A C 1
ATOM 824 O O . LYS A 1 103 ? -15.875 5.133 5.097 1.00 93.00 103 LYS A O 1
ATO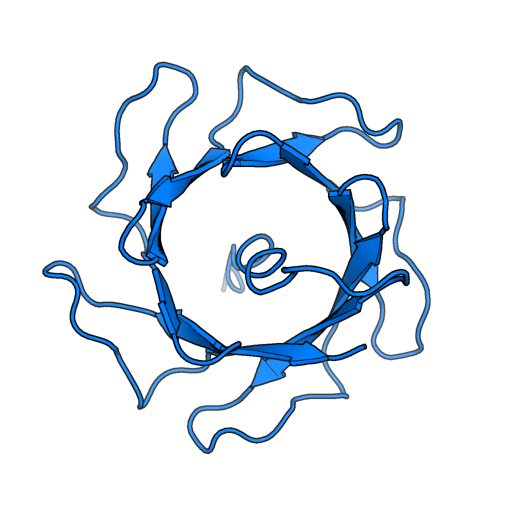M 829 N N . HIS A 1 104 ? -13.657 5.028 4.837 1.00 90.31 104 HIS A N 1
ATOM 830 C CA . HIS A 1 104 ? -13.551 6.218 3.994 1.00 90.31 104 HIS A CA 1
ATOM 831 C C . HIS A 1 104 ? -13.831 5.915 2.511 1.00 90.31 104 HIS A C 1
ATOM 833 O O . HIS A 1 104 ? -12.956 6.055 1.657 1.00 90.31 104 HIS A O 1
ATOM 839 N N . TYR A 1 105 ? -15.066 5.537 2.165 1.00 87.62 105 TYR A N 1
ATOM 840 C CA . TYR A 1 105 ? -15.436 5.242 0.767 1.00 87.62 105 TYR A CA 1
ATOM 841 C C . TYR A 1 105 ? -15.315 6.444 -0.187 1.00 87.62 105 TYR A C 1
ATOM 843 O O . TYR A 1 105 ? -15.215 6.267 -1.398 1.00 87.62 105 TYR A O 1
ATOM 851 N N . HIS A 1 106 ? -15.300 7.665 0.345 1.00 85.62 106 HIS A N 1
ATOM 852 C CA . HIS A 1 106 ? -15.112 8.887 -0.438 1.00 85.62 106 HIS A CA 1
ATOM 853 C C . HIS A 1 106 ? -13.650 9.113 -0.873 1.00 85.62 106 HIS A C 1
ATOM 855 O O . HIS A 1 106 ? -13.391 9.969 -1.717 1.00 85.62 106 HIS A O 1
ATOM 861 N N . LYS A 1 107 ? -12.684 8.385 -0.295 1.00 87.19 107 LYS A N 1
ATOM 862 C CA . LYS A 1 107 ? -11.272 8.438 -0.700 1.00 87.19 107 LYS A CA 1
ATOM 863 C C . LYS A 1 107 ? -10.998 7.477 -1.854 1.00 87.19 107 LYS A C 1
ATOM 865 O O . LYS A 1 107 ? -11.824 6.632 -2.180 1.00 87.19 107 LYS A O 1
ATOM 870 N N . GLN A 1 108 ? -9.824 7.603 -2.477 1.00 87.88 108 GLN A N 1
ATOM 871 C CA . GLN A 1 108 ? -9.410 6.686 -3.539 1.00 87.88 108 GLN A CA 1
ATOM 872 C C . GLN A 1 108 ? -9.348 5.251 -3.003 1.00 87.88 108 GLN A C 1
ATOM 874 O O . GLN A 1 108 ? -8.676 4.971 -2.012 1.00 87.88 108 GLN A O 1
ATOM 879 N N . GLN A 1 109 ? -10.035 4.351 -3.695 1.00 90.00 109 GLN A N 1
ATOM 880 C CA . GLN A 1 109 ? -10.098 2.931 -3.369 1.00 90.00 109 GLN A CA 1
ATOM 881 C C . GLN A 1 109 ? -9.360 2.115 -4.423 1.00 90.00 109 GLN A C 1
ATOM 883 O O . GLN A 1 109 ? -9.075 2.604 -5.525 1.00 90.00 109 GLN A O 1
ATOM 888 N N . TYR A 1 110 ? -9.078 0.858 -4.099 1.00 90.12 110 TYR A N 1
ATOM 889 C CA . TYR A 1 110 ? -8.331 -0.017 -4.990 1.00 90.12 110 TYR A CA 1
ATOM 890 C C . TYR A 1 110 ? -8.874 -1.442 -4.995 1.00 90.12 110 TYR A C 1
ATOM 892 O O . TYR A 1 110 ? -9.650 -1.831 -4.125 1.00 90.12 110 TYR A O 1
ATOM 900 N N . GLN A 1 111 ? -8.439 -2.218 -5.980 1.00 89.88 111 GLN A N 1
ATOM 901 C CA . GLN A 1 111 ? -8.783 -3.621 -6.145 1.00 89.88 111 GLN A CA 1
ATOM 902 C C . GLN A 1 111 ? -7.529 -4.415 -6.493 1.00 89.88 111 GLN A C 1
ATOM 904 O O . GLN A 1 111 ? -6.825 -4.080 -7.453 1.00 89.88 111 GLN A O 1
ATOM 909 N N . VAL A 1 112 ? -7.271 -5.472 -5.727 1.00 85.62 112 VAL A N 1
ATOM 910 C CA . VAL A 1 112 ? -6.286 -6.500 -6.071 1.00 85.62 112 VAL A CA 1
ATOM 911 C C . VAL A 1 112 ? -6.926 -7.461 -7.059 1.00 85.62 112 VAL A C 1
ATOM 913 O O . VAL A 1 112 ? -8.027 -7.964 -6.821 1.00 85.62 112 VAL A O 1
ATOM 916 N N . LYS A 1 113 ? -6.247 -7.712 -8.174 1.00 85.25 113 LYS A N 1
ATOM 917 C CA . LYS A 1 113 ? -6.658 -8.695 -9.175 1.00 85.25 113 LYS A CA 1
ATOM 918 C C . LYS A 1 113 ? -5.425 -9.173 -9.937 1.00 85.25 113 LYS A C 1
ATOM 920 O O . LYS A 1 113 ? -4.643 -8.343 -10.390 1.00 85.25 113 LYS A O 1
ATOM 925 N N . ASP A 1 114 ? -5.235 -10.484 -10.059 1.00 83.88 114 ASP A N 1
ATOM 926 C CA . ASP A 1 114 ? -4.158 -11.099 -10.854 1.00 83.88 114 ASP A CA 1
ATOM 927 C C . ASP A 1 114 ? -2.742 -10.576 -10.511 1.00 83.88 114 ASP A C 1
ATOM 929 O O . ASP A 1 114 ? -1.970 -10.183 -11.390 1.00 83.88 114 ASP A O 1
ATOM 933 N N . GLY A 1 115 ? -2.412 -10.482 -9.214 1.00 78.25 115 GLY A N 1
ATOM 934 C CA . GLY A 1 115 ? -1.104 -9.992 -8.735 1.00 78.25 115 GLY A CA 1
ATOM 935 C C . GLY A 1 115 ? -0.854 -8.493 -8.960 1.00 78.25 115 GLY A C 1
ATOM 936 O O . GLY A 1 115 ? 0.263 -7.992 -8.798 1.00 78.25 115 GLY A O 1
ATOM 937 N N . LYS A 1 116 ? -1.893 -7.761 -9.361 1.00 85.00 116 LYS A N 1
ATOM 938 C CA . LYS A 1 116 ? -1.862 -6.342 -9.704 1.00 85.00 116 LYS A CA 1
ATOM 939 C C . LYS A 1 116 ? -2.849 -5.580 -8.838 1.00 85.00 116 LYS A C 1
ATOM 941 O O . LYS A 1 116 ? -3.850 -6.126 -8.381 1.00 85.00 116 LYS A O 1
ATOM 946 N N . VAL A 1 117 ? -2.585 -4.292 -8.661 1.00 87.06 117 VAL A N 1
ATOM 947 C CA . VAL A 1 117 ? -3.514 -3.383 -7.988 1.00 87.06 117 VAL A CA 1
ATOM 948 C C . VAL A 1 117 ? -3.920 -2.263 -8.906 1.00 87.06 117 VAL A C 1
ATOM 950 O O . VAL A 1 117 ? -3.085 -1.627 -9.558 1.00 87.06 117 VAL A O 1
ATOM 953 N N . TYR A 1 118 ? -5.221 -2.027 -8.907 1.00 89.62 118 TYR A N 1
ATOM 954 C CA . TYR A 1 118 ? -5.886 -1.047 -9.734 1.00 89.62 118 TYR A CA 1
ATOM 955 C C . TYR A 1 118 ? -6.629 -0.049 -8.869 1.00 89.62 118 TYR A C 1
ATOM 957 O O . TYR A 1 118 ? -7.169 -0.408 -7.827 1.00 89.62 118 TYR A O 1
ATOM 965 N N . GLN A 1 119 ? -6.701 1.193 -9.331 1.00 91.00 119 GLN A N 1
ATOM 966 C CA . GLN A 1 119 ? -7.676 2.138 -8.805 1.00 91.00 119 GLN A CA 1
ATOM 967 C C . GLN A 1 119 ? -9.083 1.681 -9.190 1.00 91.00 119 GLN A C 1
ATOM 969 O O . GLN A 1 119 ? -9.293 1.188 -10.301 1.00 91.00 119 GLN A O 1
ATOM 974 N N . VAL A 1 120 ? -10.040 1.885 -8.290 1.00 90.75 120 VAL A N 1
ATOM 975 C CA . VAL A 1 120 ? -11.464 1.718 -8.592 1.00 90.75 120 VAL A CA 1
ATOM 976 C C . VAL A 1 120 ? -12.214 3.039 -8.457 1.00 90.75 120 VAL A C 1
ATOM 978 O O . VAL A 1 120 ? -11.730 3.972 -7.807 1.00 90.75 120 VAL A O 1
ATOM 981 N N . ASP A 1 121 ? -13.367 3.140 -9.111 1.00 89.69 121 ASP A N 1
ATOM 982 C CA . ASP A 1 121 ? -14.309 4.240 -8.886 1.00 89.69 121 ASP A CA 1
ATOM 983 C C . ASP A 1 121 ? -15.107 4.057 -7.579 1.00 89.69 121 ASP A C 1
ATOM 985 O O . ASP A 1 121 ? -14.890 3.116 -6.810 1.00 89.69 121 ASP A O 1
ATOM 989 N N . SER A 1 122 ? -16.026 4.986 -7.306 1.00 83.75 122 SER A N 1
ATOM 990 C CA . SER A 1 122 ? -16.845 5.003 -6.088 1.00 83.75 122 SER A CA 1
ATOM 991 C C . SER A 1 122 ? -17.713 3.752 -5.917 1.00 83.75 122 SER A C 1
ATOM 993 O O . SER A 1 122 ? -17.948 3.327 -4.782 1.00 83.75 122 SER A O 1
ATOM 995 N N . ILE A 1 123 ? -18.148 3.131 -7.015 1.00 85.00 123 ILE A N 1
ATOM 996 C CA . ILE A 1 123 ? -18.985 1.924 -6.997 1.00 85.00 123 ILE A CA 1
ATOM 997 C C . ILE A 1 123 ? -18.163 0.629 -7.076 1.00 85.00 123 ILE A C 1
ATOM 999 O O . ILE A 1 123 ? -18.667 -0.435 -6.725 1.00 85.00 123 ILE A O 1
ATOM 1003 N N . GLY A 1 124 ? -16.867 0.718 -7.381 1.00 86.56 124 GLY A N 1
ATOM 1004 C CA . GLY A 1 124 ? -15.911 -0.387 -7.306 1.00 86.56 124 GLY A CA 1
ATOM 1005 C C . GLY A 1 124 ? -15.450 -0.933 -8.657 1.00 86.56 124 GLY A C 1
ATOM 1006 O O . GLY A 1 124 ? -14.799 -1.977 -8.682 1.00 86.56 124 GLY A O 1
ATOM 1007 N N . ASN A 1 125 ? -15.728 -0.256 -9.775 1.00 92.69 125 ASN A N 1
ATOM 1008 C CA . ASN A 1 125 ? -15.233 -0.699 -11.078 1.00 92.69 125 ASN A CA 1
ATOM 1009 C C . ASN A 1 125 ? -13.755 -0.361 -11.248 1.00 92.69 125 ASN A C 1
ATOM 1011 O O . ASN A 1 125 ? -13.322 0.769 -10.994 1.00 92.69 125 ASN A O 1
ATOM 1015 N N . ILE A 1 126 ? -12.996 -1.329 -11.763 1.00 92.44 126 ILE A N 1
ATOM 1016 C CA . ILE A 1 126 ? -11.579 -1.173 -12.094 1.00 92.44 126 ILE A CA 1
ATOM 1017 C C . ILE A 1 126 ? -11.388 -0.110 -13.179 1.00 92.44 126 ILE A C 1
ATOM 1019 O O . ILE A 1 126 ? -11.954 -0.187 -14.267 1.00 92.44 126 ILE A O 1
ATOM 1023 N N . GLN A 1 127 ? -10.509 0.848 -12.899 1.00 93.25 127 GLN A N 1
ATOM 1024 C CA . GLN A 1 127 ? -10.143 1.929 -13.806 1.00 93.25 127 GLN A CA 1
ATOM 1025 C C . GLN A 1 127 ? -8.866 1.558 -14.578 1.00 93.25 127 GLN A C 1
ATOM 1027 O O . GLN A 1 127 ? -7.777 2.023 -14.245 1.00 93.25 127 GLN A O 1
ATOM 1032 N N . TYR A 1 128 ? -8.978 0.710 -15.608 1.00 90.06 128 TYR A N 1
ATOM 1033 C CA . TYR A 1 128 ? -7.816 0.207 -16.370 1.00 90.06 128 TYR A CA 1
ATOM 1034 C C . TYR A 1 128 ? -6.979 1.302 -17.044 1.00 90.06 128 TYR A C 1
ATOM 1036 O O . TYR A 1 128 ? -5.785 1.119 -17.249 1.00 90.06 128 TYR A O 1
ATOM 1044 N N . HIS A 1 129 ? -7.585 2.447 -17.355 1.00 90.00 129 HIS A N 1
ATOM 1045 C CA . HIS A 1 129 ? -6.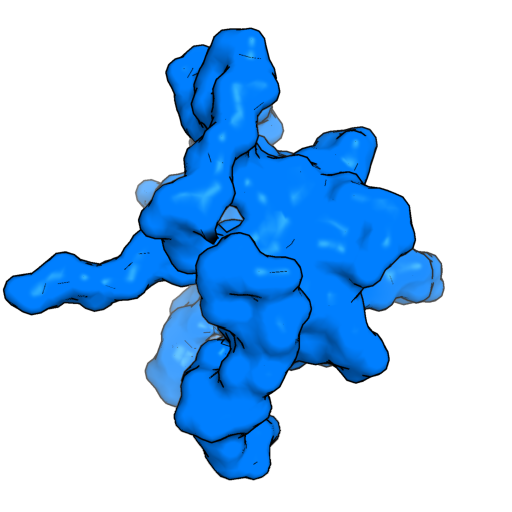895 3.588 -17.956 1.00 90.00 129 HIS A CA 1
ATOM 1046 C C . HIS A 1 129 ? -6.054 4.394 -16.950 1.00 90.00 129 HIS A C 1
ATOM 1048 O O . HIS A 1 129 ? -5.403 5.365 -17.340 1.00 90.00 129 HIS A O 1
ATOM 1054 N N . LYS A 1 130 ? -6.090 4.053 -15.654 1.00 89.88 130 LYS A N 1
ATOM 1055 C CA . LYS A 1 130 ? -5.310 4.727 -14.613 1.00 89.88 130 LYS A CA 1
ATOM 1056 C C . LYS A 1 130 ? -4.038 3.944 -14.274 1.00 89.88 130 LYS A C 1
ATOM 1058 O O . LYS A 1 130 ? -4.028 2.717 -14.365 1.00 89.88 130 LYS A O 1
ATOM 1063 N N . PRO A 1 131 ? -2.978 4.633 -13.810 1.00 88.88 131 PRO A N 1
ATOM 1064 C CA . PRO A 1 131 ? -1.809 3.977 -13.240 1.00 88.88 131 PRO A CA 1
ATOM 1065 C C . PRO A 1 131 ? -2.187 3.007 -12.116 1.00 88.88 131 PRO A C 1
ATOM 1067 O O . PRO A 1 131 ? -3.104 3.270 -11.328 1.00 88.88 131 PRO A O 1
ATOM 1070 N N . GLY A 1 132 ? -1.423 1.926 -12.012 1.00 88.31 132 GLY A N 1
ATOM 1071 C CA . GLY A 1 132 ? -1.601 0.893 -10.995 1.00 88.31 132 GLY A CA 1
ATOM 1072 C C . GLY A 1 132 ? -0.269 0.414 -10.440 1.00 88.31 132 GLY A C 1
ATOM 1073 O O . GLY A 1 132 ? 0.761 1.065 -10.616 1.00 88.31 132 GLY A O 1
ATOM 1074 N N . PHE A 1 133 ? -0.280 -0.749 -9.796 1.00 87.94 133 PHE A N 1
ATOM 1075 C CA . PHE A 1 133 ? 0.930 -1.359 -9.248 1.00 87.94 133 PHE A CA 1
ATOM 1076 C C . PHE A 1 133 ? 1.046 -2.835 -9.622 1.00 87.94 133 PHE A C 1
ATOM 1078 O O . PHE A 1 133 ? 0.061 -3.461 -10.036 1.00 87.94 133 PHE A O 1
ATOM 1085 N N . VAL A 1 134 ? 2.265 -3.366 -9.552 1.00 87.19 134 VAL A N 1
ATOM 1086 C CA . VAL A 1 134 ? 2.581 -4.791 -9.724 1.00 87.19 134 VAL A CA 1
ATOM 1087 C C . VAL A 1 134 ? 3.610 -5.229 -8.695 1.00 87.19 134 VAL A C 1
ATOM 1089 O O . VAL A 1 134 ? 4.531 -4.474 -8.371 1.00 87.19 134 VAL A O 1
ATOM 1092 N N . VAL A 1 135 ? 3.414 -6.439 -8.185 1.00 82.56 135 VAL A N 1
ATOM 1093 C CA . VAL A 1 135 ? 4.339 -7.107 -7.278 1.00 82.56 135 VAL A CA 1
ATOM 1094 C C . VAL A 1 135 ? 5.314 -7.920 -8.112 1.00 82.56 135 VAL A C 1
ATOM 1096 O O . VAL A 1 135 ? 4.897 -8.645 -9.018 1.00 82.56 135 VAL A O 1
ATOM 1099 N N . LYS A 1 136 ? 6.599 -7.823 -7.799 1.00 83.00 136 LYS A N 1
ATOM 1100 C CA . LYS A 1 136 ? 7.629 -8.734 -8.292 1.00 83.00 136 LYS A CA 1
ATOM 1101 C C . LYS A 1 136 ? 8.457 -9.260 -7.116 1.00 83.00 136 LYS A C 1
ATOM 1103 O O . LYS A 1 136 ? 8.532 -8.558 -6.108 1.00 83.00 136 LYS A O 1
ATOM 1108 N N . PRO A 1 137 ? 9.033 -10.468 -7.220 1.00 79.19 137 PRO A N 1
ATOM 1109 C CA . PRO A 1 137 ? 10.172 -10.831 -6.383 1.00 79.19 137 PRO A CA 1
ATOM 1110 C C . PRO A 1 137 ? 11.323 -9.833 -6.589 1.00 79.19 137 PRO A C 1
ATOM 1112 O O . PRO A 1 137 ? 11.412 -9.246 -7.698 1.00 79.19 137 PRO A O 1
#